Protein AF-A0A1D1VH52-F1 (afdb_monomer)

Nearest PDB structures (foldseek):
  8b3d-assembly1_D  TM=9.688E-01  e=3.126E-11  Sus scrofa domesticus
  5iya-assembly1_D  TM=9.220E-01  e=1.545E-10  Homo sapiens
  5flm-assembly1_D  TM=9.694E-01  e=9.387E-10  Bos taurus
  7ozn-assembly1_D  TM=9.546E-01  e=1.418E-09  Sus scrofa domesticus
  5iy7-assembly1_D  TM=9.378E-01  e=8.916E-10  Homo sapiens

Structure (mmCIF, N/CA/C/O backbone):
data_AF-A0A1D1VH52-F1
#
_entry.id   AF-A0A1D1VH52-F1
#
loop_
_atom_site.group_PDB
_atom_site.id
_atom_site.type_symbol
_atom_site.label_atom_id
_atom_site.label_alt_id
_atom_site.label_comp_id
_atom_site.label_asym_id
_atom_site.label_entity_id
_atom_site.label_seq_id
_atom_site.pdbx_PDB_ins_code
_atom_site.Cartn_x
_atom_site.Cartn_y
_atom_site.Cartn_z
_atom_site.occupancy
_atom_site.B_iso_or_equiv
_atom_site.auth_seq_id
_atom_site.auth_comp_id
_atom_site.auth_asym_id
_atom_site.auth_atom_id
_atom_site.pdbx_PDB_model_num
ATOM 1 N N . MET A 1 1 ? -20.081 -30.416 -22.875 1.00 40.62 1 MET A N 1
ATOM 2 C CA . MET A 1 1 ? -20.745 -29.103 -22.989 1.00 40.62 1 MET A CA 1
ATOM 3 C C . MET A 1 1 ? -20.905 -28.583 -21.563 1.00 40.62 1 MET A C 1
ATOM 5 O O . MET A 1 1 ? -21.975 -28.678 -20.984 1.00 40.62 1 MET A O 1
ATOM 9 N N . SER A 1 2 ? -19.764 -28.246 -20.948 1.00 45.41 2 SER A N 1
ATOM 10 C CA . SER A 1 2 ? -19.676 -27.849 -19.538 1.00 45.41 2 SER A CA 1
ATOM 11 C C . SER A 1 2 ? -20.225 -26.439 -19.397 1.00 45.41 2 SER A C 1
ATOM 13 O O . SER A 1 2 ? -19.939 -25.604 -20.249 1.00 45.41 2 SER A O 1
ATOM 15 N N . GLN A 1 3 ? -21.031 -26.255 -18.358 1.00 47.22 3 GLN A N 1
ATOM 16 C CA . GLN A 1 3 ? -21.762 -25.059 -17.954 1.00 47.22 3 GLN A CA 1
ATOM 17 C C . GLN A 1 3 ? -21.132 -23.740 -18.428 1.00 47.22 3 GLN A C 1
ATOM 19 O O . GLN A 1 3 ? -20.036 -23.384 -18.001 1.00 47.22 3 GLN A O 1
ATOM 24 N N . LEU A 1 4 ? -21.887 -22.993 -19.245 1.00 52.34 4 LEU A N 1
ATOM 25 C CA . LEU A 1 4 ? -21.965 -21.549 -19.054 1.00 52.34 4 LEU A CA 1
ATOM 26 C C . LEU A 1 4 ? -22.473 -21.364 -17.621 1.00 52.34 4 LEU A C 1
ATOM 28 O O . LEU A 1 4 ? -23.650 -21.583 -17.347 1.00 52.34 4 LEU A O 1
ATOM 32 N N . LEU A 1 5 ? -21.552 -21.111 -16.697 1.00 55.09 5 LEU A N 1
ATOM 33 C CA . LEU A 1 5 ? -21.891 -20.423 -15.467 1.00 55.09 5 LEU A CA 1
ATOM 34 C C . LEU A 1 5 ? -22.242 -19.012 -15.913 1.00 55.09 5 LEU A C 1
ATOM 36 O O . LEU A 1 5 ? -21.383 -18.283 -16.401 1.00 55.09 5 LEU A O 1
ATOM 40 N N . ASP A 1 6 ? -23.531 -18.710 -15.858 1.00 49.03 6 ASP A N 1
ATOM 41 C CA . ASP A 1 6 ? -24.027 -17.350 -15.891 1.00 49.03 6 ASP A CA 1
ATOM 42 C C . ASP A 1 6 ? -23.263 -16.567 -14.810 1.00 49.03 6 ASP A C 1
ATOM 44 O O . ASP A 1 6 ? -23.464 -16.798 -13.617 1.00 49.03 6 ASP A O 1
ATOM 48 N N . ASP A 1 7 ? -22.331 -15.704 -15.221 1.00 57.62 7 ASP A N 1
ATOM 49 C CA . ASP A 1 7 ? -21.827 -14.636 -14.361 1.00 57.62 7 ASP A CA 1
ATOM 50 C C . ASP A 1 7 ? -23.027 -13.727 -14.080 1.00 57.62 7 ASP A C 1
ATOM 52 O O . ASP A 1 7 ? -23.413 -12.906 -14.916 1.00 57.62 7 ASP A O 1
ATOM 56 N N . ASP A 1 8 ? -23.683 -13.934 -12.938 1.00 54.22 8 ASP A N 1
ATOM 57 C CA . ASP A 1 8 ? -24.733 -13.042 -12.465 1.00 54.22 8 ASP A CA 1
ATOM 58 C C . ASP A 1 8 ? -24.119 -11.632 -12.344 1.00 54.22 8 ASP A C 1
ATOM 60 O O . ASP A 1 8 ? -23.146 -11.452 -11.605 1.00 54.22 8 ASP A O 1
ATOM 64 N N . PRO A 1 9 ? -24.625 -10.613 -13.063 1.00 55.16 9 PRO A N 1
ATOM 65 C CA . PRO A 1 9 ? -24.062 -9.263 -13.025 1.00 55.16 9 PRO A CA 1
ATOM 66 C C . PRO A 1 9 ? -24.085 -8.638 -11.619 1.00 55.16 9 PRO A C 1
ATOM 68 O O . PRO A 1 9 ? -23.406 -7.638 -11.388 1.00 55.16 9 PRO A O 1
ATOM 71 N N . ALA A 1 10 ? -24.841 -9.208 -10.672 1.00 51.56 10 ALA A N 1
ATOM 72 C CA . ALA A 1 10 ? -24.851 -8.788 -9.273 1.00 51.56 10 ALA A CA 1
ATOM 73 C C . ALA A 1 10 ? -23.595 -9.213 -8.478 1.00 51.56 10 ALA A C 1
ATOM 75 O O . ALA A 1 10 ? -23.234 -8.517 -7.529 1.00 51.56 10 ALA A O 1
ATOM 76 N N . ASP A 1 11 ? -22.897 -10.281 -8.886 1.00 54.31 11 ASP A N 1
ATOM 77 C CA . ASP A 1 11 ? -21.633 -10.737 -8.275 1.00 54.31 11 ASP A CA 1
ATOM 78 C C . ASP A 1 11 ? -20.401 -9.965 -8.809 1.00 54.31 11 ASP A C 1
ATOM 80 O O . ASP A 1 11 ? -19.275 -10.218 -8.383 1.00 54.31 11 ASP A O 1
ATOM 84 N N . GLN A 1 12 ? -20.601 -8.997 -9.718 1.00 61.81 12 GLN A N 1
ATOM 85 C CA . GLN A 1 12 ? -19.538 -8.210 -10.369 1.00 61.81 12 GLN A CA 1
ATOM 86 C C . GLN A 1 12 ? -19.328 -6.797 -9.801 1.00 61.81 12 GLN A C 1
ATOM 88 O O . GLN A 1 12 ? -18.511 -6.041 -10.328 1.00 61.81 12 GLN A O 1
ATOM 93 N N . VAL A 1 13 ? -20.057 -6.383 -8.760 1.00 81.50 13 VAL A N 1
ATOM 94 C CA . VAL A 1 13 ? -19.856 -5.039 -8.190 1.00 81.50 13 VAL A CA 1
ATOM 95 C C . VAL A 1 13 ? -18.638 -5.055 -7.263 1.00 81.50 13 VAL A C 1
ATOM 97 O O . VAL A 1 13 ? -18.751 -5.278 -6.057 1.00 81.50 13 VAL A O 1
ATOM 100 N N . GLU A 1 14 ? -17.466 -4.847 -7.863 1.00 90.50 14 GLU A N 1
ATOM 101 C CA . GLU A 1 14 ? -16.200 -4.618 -7.167 1.00 90.50 14 GLU A CA 1
ATOM 102 C C . GLU A 1 14 ? -16.261 -3.307 -6.377 1.00 90.50 14 GL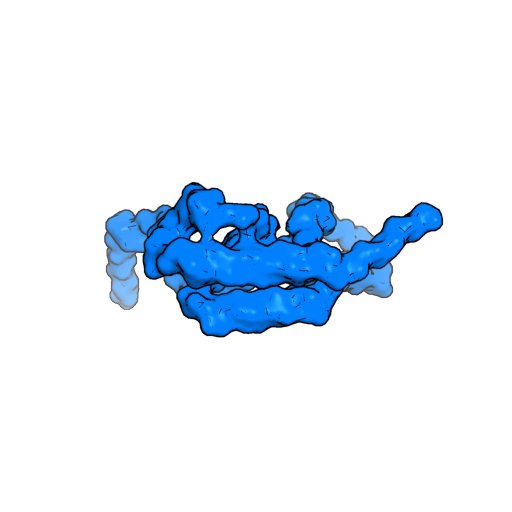U A C 1
ATOM 104 O O . GLU A 1 14 ? -16.601 -2.251 -6.916 1.00 90.50 14 GLU A O 1
ATOM 109 N N . ASP A 1 15 ? -15.901 -3.366 -5.098 1.00 93.00 15 ASP A N 1
ATOM 110 C CA . ASP A 1 15 ? -15.878 -2.201 -4.223 1.00 93.00 15 ASP A CA 1
ATOM 111 C C . ASP A 1 15 ? -14.809 -2.363 -3.138 1.00 93.00 15 ASP A C 1
ATOM 113 O O . ASP A 1 15 ? -14.987 -3.059 -2.134 1.00 93.00 15 ASP A O 1
ATOM 117 N N . ALA A 1 16 ? -13.682 -1.675 -3.323 1.00 91.75 16 ALA A N 1
ATOM 118 C CA . ALA A 1 16 ? -12.583 -1.679 -2.364 1.00 91.75 16 ALA A CA 1
ATOM 119 C C . ALA A 1 16 ? -12.958 -1.027 -1.018 1.00 91.75 16 ALA A C 1
ATOM 121 O O . ALA A 1 16 ? -12.312 -1.317 -0.010 1.00 91.75 16 ALA A O 1
ATOM 122 N N . THR A 1 17 ? -13.991 -0.173 -0.976 1.00 92.25 17 THR A N 1
ATOM 123 C CA . THR A 1 17 ? -14.483 0.433 0.273 1.00 92.25 17 THR A CA 1
ATOM 124 C C . THR A 1 17 ? -15.206 -0.582 1.156 1.00 92.25 17 THR A C 1
ATOM 126 O O . THR A 1 17 ? -15.198 -0.440 2.377 1.00 92.25 17 THR A O 1
ATOM 129 N N . GLU A 1 18 ? -15.732 -1.651 0.555 1.00 91.50 18 GLU A N 1
ATOM 130 C CA . GLU A 1 18 ? -16.399 -2.763 1.235 1.00 91.50 18 GLU A CA 1
ATOM 131 C C . GLU A 1 18 ? -15.585 -4.071 1.202 1.00 91.50 18 GLU A C 1
ATOM 133 O O . GLU A 1 18 ? -16.094 -5.129 1.565 1.00 91.50 18 GLU A O 1
ATOM 138 N N . LEU A 1 19 ? -14.314 -4.015 0.780 1.00 92.31 19 LEU A N 1
ATOM 139 C CA . LEU A 1 19 ? -13.429 -5.179 0.599 1.00 92.31 19 LEU A CA 1
ATOM 140 C C . LEU A 1 19 ? -13.966 -6.234 -0.384 1.00 92.31 19 LEU A C 1
ATOM 142 O O . LEU A 1 19 ? -13.648 -7.418 -0.270 1.00 92.31 19 LEU A O 1
ATOM 146 N N . ARG A 1 20 ? -14.760 -5.811 -1.369 1.00 92.44 20 ARG A N 1
ATOM 147 C CA . ARG A 1 20 ? -15.255 -6.671 -2.445 1.00 92.44 20 ARG A CA 1
ATOM 148 C C . ARG A 1 20 ? -14.259 -6.648 -3.597 1.00 92.44 20 ARG A C 1
ATOM 150 O O . ARG A 1 20 ? -14.216 -5.687 -4.363 1.00 92.44 20 ARG A O 1
ATOM 157 N N . PHE A 1 21 ? -13.461 -7.704 -3.702 1.00 91.12 21 PHE A N 1
ATOM 158 C CA . PHE A 1 21 ? -12.503 -7.904 -4.787 1.00 91.12 21 PHE A CA 1
ATOM 159 C C . PHE A 1 21 ? -12.906 -9.104 -5.655 1.00 91.12 21 PHE A C 1
ATOM 161 O O . PHE A 1 21 ? -13.595 -10.002 -5.166 1.00 91.12 21 PHE A O 1
ATOM 168 N N . PRO A 1 22 ? -12.461 -9.152 -6.922 1.00 91.25 22 PRO A N 1
ATOM 169 C CA . PRO A 1 22 ? -12.602 -10.342 -7.754 1.00 91.25 22 PRO A CA 1
ATOM 170 C C . PRO A 1 22 ? -11.925 -11.567 -7.132 1.00 91.25 22 PRO A C 1
ATOM 172 O O . PRO A 1 22 ? -10.911 -11.444 -6.440 1.00 91.25 22 PRO A O 1
ATOM 175 N N . LYS A 1 23 ? -12.444 -12.763 -7.436 1.00 87.94 23 LYS A N 1
ATOM 176 C CA . LYS A 1 23 ? -11.962 -14.046 -6.882 1.00 87.94 23 LYS A CA 1
ATOM 177 C C . LYS A 1 23 ? -10.493 -14.324 -7.208 1.00 87.94 23 LYS A C 1
ATOM 179 O O . LYS A 1 23 ? -9.819 -15.059 -6.488 1.00 87.94 23 LYS A O 1
ATOM 184 N N . GLU A 1 24 ? -9.961 -13.728 -8.274 1.00 89.94 24 GLU A N 1
ATOM 185 C CA . GLU A 1 24 ? -8.542 -13.794 -8.623 1.00 89.94 24 GLU A CA 1
ATOM 186 C C . GLU A 1 24 ? -7.636 -13.202 -7.529 1.00 89.94 24 GLU A C 1
ATOM 188 O O . GLU A 1 24 ? -6.465 -13.577 -7.438 1.00 89.94 24 GLU A O 1
ATOM 193 N N . PHE A 1 25 ? -8.165 -12.313 -6.681 1.00 89.62 25 PHE A N 1
ATOM 194 C CA . PHE A 1 25 ? -7.425 -11.657 -5.605 1.00 89.62 25 PHE A CA 1
ATOM 195 C C . PHE A 1 25 ? -7.557 -12.335 -4.234 1.00 89.62 25 PHE A C 1
ATOM 197 O O . PHE A 1 25 ? -6.824 -1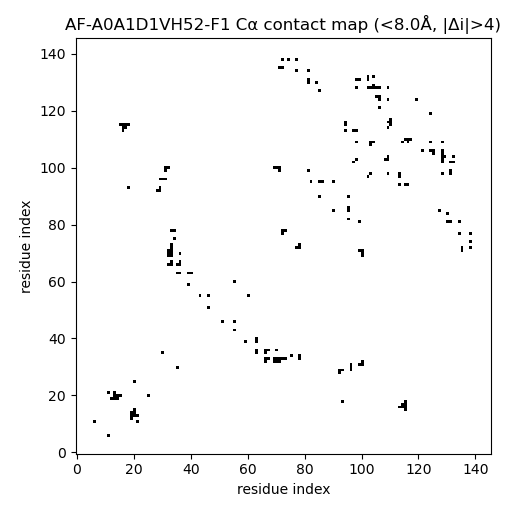1.952 -3.325 1.00 89.62 25 PHE A O 1
ATOM 204 N N . ASP A 1 26 ? -8.371 -13.385 -4.081 1.00 86.50 26 ASP A N 1
ATOM 205 C CA . ASP A 1 26 ? -8.573 -14.078 -2.791 1.00 86.50 26 ASP A CA 1
ATOM 206 C C . ASP A 1 26 ? -7.271 -14.653 -2.206 1.00 86.50 26 ASP A C 1
ATOM 208 O O . ASP A 1 26 ? -7.087 -14.741 -0.993 1.00 86.50 26 ASP A O 1
ATOM 212 N N . THR A 1 27 ? -6.349 -15.056 -3.084 1.00 87.94 27 THR A N 1
ATOM 213 C CA . THR A 1 27 ? -5.019 -15.576 -2.713 1.00 87.94 27 THR A CA 1
ATOM 214 C C . THR A 1 27 ? -3.895 -14.575 -2.976 1.00 87.94 27 THR A C 1
ATOM 216 O O . THR A 1 27 ? -2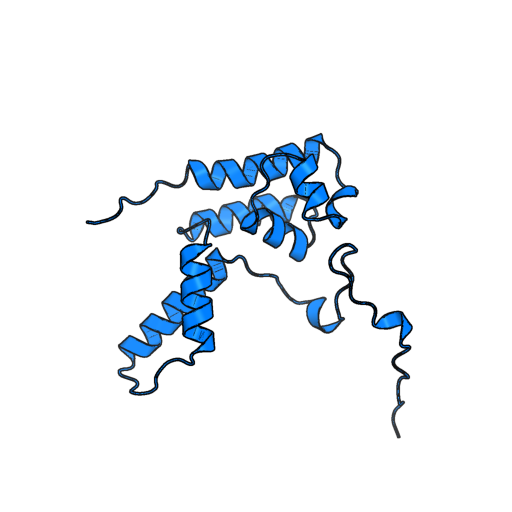.720 -14.875 -2.739 1.00 87.94 27 THR A O 1
ATOM 219 N N . ALA A 1 28 ? -4.231 -13.388 -3.488 1.00 90.31 28 ALA A N 1
ATOM 220 C CA . ALA A 1 28 ? -3.250 -12.381 -3.837 1.00 90.31 28 ALA A CA 1
ATOM 221 C C . ALA A 1 28 ? -2.773 -11.645 -2.585 1.00 90.31 28 ALA A C 1
ATOM 223 O O . ALA A 1 28 ? -3.561 -11.180 -1.767 1.00 90.31 28 ALA A O 1
ATOM 224 N N . ARG A 1 29 ? -1.453 -11.479 -2.478 1.00 91.38 29 ARG A N 1
ATOM 225 C CA . ARG A 1 29 ? -0.845 -10.649 -1.438 1.00 91.38 29 ARG A CA 1
ATOM 226 C C . ARG A 1 29 ? -0.616 -9.244 -1.967 1.00 91.38 29 ARG A C 1
ATOM 228 O O . ARG A 1 29 ? 0.161 -9.057 -2.907 1.00 91.38 29 ARG A O 1
ATOM 235 N N . ALA A 1 30 ? -1.209 -8.249 -1.319 1.00 93.50 30 ALA A N 1
ATOM 236 C CA . ALA A 1 30 ? -0.957 -6.855 -1.663 1.00 93.50 30 ALA A CA 1
ATOM 237 C C . ALA A 1 30 ? 0.480 -6.446 -1.282 1.00 93.50 30 ALA A C 1
ATOM 239 O O . ALA A 1 30 ? 0.988 -6.805 -0.210 1.00 93.50 30 ALA A O 1
ATOM 240 N N . LEU A 1 31 ? 1.138 -5.670 -2.148 1.00 94.44 31 LEU A N 1
ATOM 241 C CA . LEU A 1 31 ? 2.493 -5.154 -1.931 1.00 94.44 31 LEU A CA 1
ATOM 242 C C . LEU A 1 31 ? 2.480 -3.671 -1.545 1.00 94.44 31 LEU A C 1
ATOM 244 O O . LEU A 1 31 ? 1.690 -2.878 -2.051 1.00 94.44 31 LEU A O 1
ATOM 248 N N . LEU A 1 32 ? 3.407 -3.293 -0.672 1.00 93.81 32 LEU A N 1
ATOM 249 C CA . LEU A 1 32 ? 3.701 -1.908 -0.324 1.00 93.81 32 LEU A CA 1
ATOM 250 C C . LEU A 1 32 ? 4.461 -1.227 -1.460 1.00 93.81 32 LEU A C 1
ATOM 252 O O . LEU A 1 32 ? 5.295 -1.860 -2.111 1.00 93.81 32 LEU A O 1
ATOM 256 N N . ASN A 1 33 ? 4.293 0.090 -1.612 1.00 94.31 33 ASN A N 1
ATOM 257 C CA . ASN A 1 33 ? 5.087 0.876 -2.566 1.00 94.31 33 ASN A CA 1
ATOM 258 C C . ASN A 1 33 ? 6.595 0.673 -2.346 1.00 94.31 33 ASN A C 1
ATOM 260 O O . ASN A 1 33 ? 7.365 0.577 -3.299 1.00 94.31 33 ASN A O 1
ATOM 264 N N . SER A 1 34 ? 7.005 0.535 -1.084 1.00 93.00 34 SER A N 1
ATOM 265 C CA . SER A 1 34 ? 8.381 0.239 -0.697 1.00 93.00 34 SER A CA 1
ATOM 266 C C . SER A 1 34 ? 8.872 -1.139 -1.156 1.00 93.00 34 SER A C 1
ATOM 268 O O . SER A 1 34 ? 9.999 -1.254 -1.629 1.00 93.00 34 SER A O 1
ATOM 270 N N . GLU A 1 35 ? 8.041 -2.182 -1.045 1.00 93.44 35 GLU A N 1
ATOM 271 C CA . GLU A 1 35 ? 8.388 -3.533 -1.519 1.00 93.44 35 GLU A CA 1
ATOM 272 C C . GLU A 1 35 ? 8.507 -3.545 -3.043 1.00 93.44 35 GLU A C 1
ATOM 274 O O . GLU A 1 35 ? 9.474 -4.076 -3.588 1.00 93.44 35 GLU A O 1
ATOM 279 N N . VAL A 1 36 ? 7.552 -2.908 -3.729 1.00 95.19 36 VAL A N 1
ATOM 280 C CA . VAL A 1 36 ? 7.568 -2.781 -5.190 1.00 95.19 36 VAL A CA 1
ATOM 281 C C . VAL A 1 36 ? 8.823 -2.038 -5.641 1.00 95.19 36 VAL A C 1
ATOM 283 O O . VAL A 1 36 ? 9.508 -2.512 -6.544 1.00 95.19 36 VAL A O 1
ATOM 286 N N . PHE A 1 37 ? 9.188 -0.934 -4.981 1.00 94.06 37 PHE A N 1
ATOM 287 C CA . PHE A 1 37 ? 10.423 -0.211 -5.284 1.00 94.06 37 PHE A CA 1
ATOM 288 C C . PHE A 1 37 ? 11.656 -1.120 -5.194 1.00 94.06 37 PHE A C 1
ATOM 290 O O . PHE A 1 37 ? 12.439 -1.166 -6.138 1.00 94.06 37 PHE A O 1
ATOM 297 N N . MET A 1 38 ? 11.807 -1.886 -4.109 1.00 92.19 38 MET A N 1
ATOM 298 C CA . MET A 1 38 ? 12.951 -2.790 -3.935 1.00 92.19 38 MET A CA 1
ATOM 299 C C . MET A 1 38 ? 13.016 -3.884 -5.006 1.00 92.19 38 MET A C 1
ATOM 301 O O . MET A 1 38 ? 14.094 -4.192 -5.516 1.00 92.19 38 MET A O 1
ATOM 305 N N . LEU A 1 39 ? 11.867 -4.463 -5.366 1.00 94.25 39 LEU A N 1
ATOM 306 C CA . LEU A 1 39 ? 11.788 -5.488 -6.406 1.00 94.25 39 LEU A CA 1
ATOM 307 C C . LEU A 1 39 ? 12.158 -4.922 -7.783 1.00 94.25 39 LEU A C 1
ATOM 309 O O . LEU A 1 39 ? 12.919 -5.550 -8.523 1.00 94.25 39 LEU A O 1
ATOM 313 N N . LEU A 1 40 ? 11.651 -3.730 -8.112 1.00 94.69 40 LEU A N 1
ATOM 314 C CA . LEU A 1 40 ? 11.955 -3.056 -9.372 1.00 94.69 40 LEU A CA 1
ATOM 315 C C . LEU A 1 40 ? 13.418 -2.599 -9.431 1.00 94.69 40 LEU A C 1
ATOM 317 O O . LEU A 1 40 ? 14.050 -2.769 -10.470 1.00 94.69 40 LEU A O 1
ATOM 321 N N . GLU A 1 41 ? 13.983 -2.091 -8.334 1.00 92.88 41 GLU A N 1
ATOM 322 C CA . GLU A 1 41 ? 15.403 -1.721 -8.259 1.00 92.88 41 GLU A CA 1
ATOM 323 C C . GLU A 1 41 ? 16.296 -2.935 -8.546 1.00 92.88 41 GLU A C 1
ATOM 325 O O . GLU A 1 41 ? 17.136 -2.891 -9.441 1.00 92.88 41 GLU A O 1
ATOM 330 N N . ASN A 1 42 ? 16.038 -4.067 -7.882 1.00 92.50 42 ASN A N 1
ATOM 331 C CA . ASN A 1 42 ? 16.785 -5.303 -8.113 1.00 92.50 42 ASN A CA 1
ATOM 332 C C . ASN A 1 42 ? 16.655 -5.799 -9.566 1.00 92.50 42 ASN A C 1
ATOM 334 O O . ASN A 1 42 ? 17.645 -6.177 -10.194 1.00 92.50 42 ASN A O 1
ATOM 338 N N . ARG A 1 43 ? 15.446 -5.758 -10.141 1.00 92.31 43 ARG A N 1
ATOM 339 C CA . ARG A 1 43 ? 15.222 -6.159 -11.540 1.00 92.31 43 ARG A CA 1
ATOM 340 C C . ARG A 1 43 ? 15.922 -5.232 -12.537 1.00 92.31 43 ARG A C 1
ATOM 342 O O . ARG A 1 43 ? 16.349 -5.704 -13.595 1.00 92.31 43 ARG A O 1
ATOM 349 N N . LYS A 1 44 ? 16.030 -3.941 -12.216 1.00 91.06 44 LYS A N 1
ATOM 350 C CA . LYS A 1 44 ? 16.768 -2.956 -13.009 1.00 91.06 44 LYS A CA 1
ATOM 351 C C . LYS A 1 44 ? 18.270 -3.237 -12.959 1.00 91.06 44 LYS A C 1
ATOM 353 O O . LYS A 1 44 ? 18.868 -3.385 -14.020 1.00 91.06 44 LYS A O 1
ATOM 358 N N . SER A 1 45 ? 18.844 -3.440 -11.771 1.00 90.94 45 SER A N 1
ATOM 359 C CA . SER A 1 45 ? 20.267 -3.784 -11.620 1.00 90.94 45 SER A CA 1
ATOM 360 C C . SER A 1 45 ? 20.641 -5.085 -12.335 1.00 90.94 45 SER A C 1
ATOM 362 O O . SER A 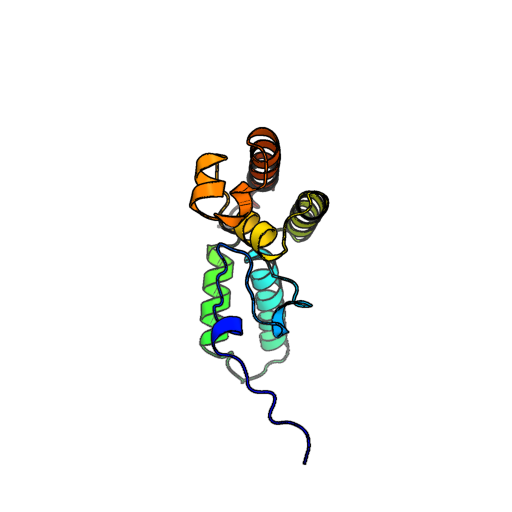1 45 ? 21.704 -5.171 -12.939 1.00 90.94 45 SER A O 1
ATOM 364 N N . GLN A 1 46 ? 19.760 -6.092 -12.332 1.00 90.94 46 GLN A N 1
ATOM 365 C CA . GLN A 1 46 ? 19.965 -7.320 -13.112 1.00 90.94 46 GLN A CA 1
ATOM 366 C C . GLN A 1 46 ? 19.975 -7.067 -14.625 1.00 90.94 46 GLN A C 1
ATOM 368 O O . GLN A 1 46 ? 20.732 -7.714 -15.342 1.00 90.94 46 GLN A O 1
ATOM 373 N N . ASN A 1 47 ? 19.146 -6.138 -15.112 1.00 89.94 47 ASN A N 1
ATOM 374 C CA . ASN A 1 47 ? 19.118 -5.763 -16.526 1.00 89.94 47 ASN A CA 1
ATOM 375 C C . ASN A 1 47 ? 20.427 -5.089 -16.948 1.00 89.94 47 ASN A C 1
ATOM 377 O O . ASN A 1 47 ? 20.973 -5.415 -17.994 1.00 89.94 47 ASN A O 1
ATOM 381 N N . GLU A 1 48 ? 20.919 -4.176 -16.109 1.00 88.38 48 GLU A N 1
ATOM 382 C CA . GLU A 1 48 ? 22.179 -3.454 -16.313 1.00 88.38 48 GLU A CA 1
ATOM 383 C C . GLU A 1 48 ? 23.384 -4.404 -16.251 1.00 88.38 48 GLU A C 1
ATOM 385 O O . GLU A 1 48 ? 24.276 -4.326 -17.087 1.00 88.38 48 GLU A O 1
ATOM 390 N N . ALA A 1 49 ? 23.392 -5.351 -15.307 1.00 87.69 49 ALA A N 1
ATOM 391 C CA . ALA A 1 49 ? 24.474 -6.327 -15.159 1.00 87.69 49 ALA A CA 1
ATOM 392 C C . ALA A 1 49 ? 24.520 -7.376 -16.282 1.00 87.69 49 ALA A C 1
ATOM 394 O O . ALA A 1 49 ? 25.578 -7.943 -16.548 1.00 87.69 49 ALA A O 1
ATOM 395 N N . ALA A 1 50 ? 23.383 -7.660 -16.920 1.00 84.75 50 ALA A N 1
ATOM 396 C CA . ALA A 1 50 ? 23.301 -8.609 -18.026 1.00 84.75 50 ALA A CA 1
ATOM 397 C C . ALA A 1 50 ? 23.786 -8.027 -19.366 1.00 84.75 50 ALA A C 1
ATOM 399 O O . ALA A 1 50 ? 23.726 -8.740 -20.366 1.00 84.75 50 ALA A O 1
ATOM 400 N N . ASP A 1 51 ? 24.213 -6.754 -19.394 1.00 68.94 51 ASP A N 1
ATOM 401 C CA . ASP A 1 51 ? 24.567 -5.995 -20.606 1.00 68.94 51 ASP A CA 1
ATOM 402 C C . ASP A 1 51 ? 23.501 -6.147 -21.709 1.00 68.94 51 ASP A C 1
ATOM 404 O O . ASP A 1 51 ? 23.768 -6.197 -22.911 1.00 68.94 51 ASP A O 1
ATOM 408 N N . ALA A 1 52 ? 22.246 -6.299 -21.276 1.00 65.00 52 ALA A N 1
ATOM 409 C CA . ALA A 1 52 ? 21.134 -6.502 -22.172 1.00 65.00 52 ALA A CA 1
ATOM 410 C C . ALA A 1 52 ? 20.825 -5.158 -22.840 1.00 65.00 52 ALA A C 1
ATOM 412 O O . ALA A 1 52 ? 20.290 -4.259 -22.195 1.00 65.00 52 ALA A O 1
ATOM 413 N N . GLU A 1 53 ? 21.079 -5.046 -24.148 1.00 59.41 53 GLU A N 1
ATOM 414 C CA . GLU A 1 53 ? 20.635 -3.915 -24.989 1.00 59.41 53 GLU A CA 1
ATOM 415 C C . GLU A 1 53 ? 19.103 -3.715 -24.973 1.00 59.41 53 GLU A C 1
ATOM 417 O O . GLU A 1 53 ? 18.582 -2.740 -25.511 1.00 59.41 53 GLU A O 1
ATOM 422 N N . ALA A 1 54 ? 18.356 -4.634 -24.355 1.00 76.25 54 ALA A N 1
ATOM 423 C CA . ALA A 1 54 ? 16.924 -4.517 -24.161 1.00 76.25 54 ALA A CA 1
ATOM 424 C C . ALA A 1 54 ? 16.591 -3.429 -23.126 1.00 76.25 54 ALA A C 1
ATOM 426 O O . ALA A 1 54 ? 16.758 -3.607 -21.913 1.00 76.25 54 ALA A O 1
ATOM 427 N N . GLU A 1 55 ? 16.050 -2.318 -23.622 1.00 83.62 55 GLU A N 1
ATOM 428 C CA . GLU A 1 55 ? 15.480 -1.263 -22.792 1.00 83.62 55 GLU A CA 1
ATOM 429 C C . GLU A 1 55 ? 14.298 -1.781 -21.958 1.00 83.62 55 GLU A C 1
ATOM 431 O O . GLU A 1 55 ? 13.437 -2.535 -22.424 1.00 83.62 55 GLU A O 1
ATOM 436 N N . LEU A 1 56 ? 14.234 -1.344 -20.699 1.00 89.25 56 LEU A N 1
ATOM 437 C CA . LEU A 1 56 ? 13.111 -1.658 -19.822 1.00 89.25 56 LEU A CA 1
ATOM 438 C C . LEU A 1 56 ? 11.838 -0.943 -20.315 1.00 89.25 56 LEU A C 1
ATOM 440 O O . LEU A 1 56 ? 11.900 0.236 -20.670 1.00 89.25 56 LEU A O 1
ATOM 444 N N . PRO A 1 57 ? 10.659 -1.597 -20.286 1.00 93.69 57 PRO A N 1
ATOM 445 C CA . PRO A 1 57 ? 9.419 -0.995 -20.768 1.00 93.69 57 PRO A CA 1
ATOM 446 C C . PRO A 1 57 ? 9.086 0.332 -20.075 1.00 93.69 57 PRO A C 1
ATOM 448 O O . PRO A 1 57 ? 9.297 0.493 -18.873 1.00 93.69 57 PRO A O 1
ATOM 451 N N . ALA A 1 58 ? 8.440 1.258 -20.787 1.00 94.69 58 ALA A N 1
ATOM 452 C CA . ALA A 1 58 ? 8.061 2.558 -20.224 1.00 94.69 58 ALA A CA 1
ATOM 453 C C . ALA A 1 58 ? 7.185 2.449 -18.958 1.00 94.69 58 ALA A C 1
ATOM 455 O O . ALA A 1 58 ? 7.304 3.272 -18.052 1.00 94.69 58 ALA A O 1
ATOM 456 N N . VAL A 1 59 ? 6.319 1.430 -18.875 1.00 96.38 59 VAL A N 1
ATOM 457 C CA . VAL A 1 59 ? 5.509 1.152 -17.674 1.00 96.38 59 VAL A CA 1
ATOM 458 C C . VAL A 1 59 ? 6.406 0.808 -16.485 1.00 96.38 59 VAL A C 1
ATOM 460 O O . VAL A 1 59 ? 6.197 1.342 -15.403 1.00 96.38 59 VAL A O 1
ATOM 463 N N . PHE A 1 60 ? 7.450 -0.001 -16.694 1.00 95.50 60 PHE A N 1
ATOM 464 C CA . PHE A 1 60 ? 8.411 -0.354 -15.650 1.00 95.50 60 PHE A CA 1
ATOM 465 C C . PHE A 1 60 ? 9.093 0.893 -15.080 1.00 95.50 60 PHE A C 1
ATOM 467 O O . PHE A 1 60 ? 9.100 1.090 -13.868 1.00 95.50 60 PHE A O 1
ATOM 474 N N . LEU A 1 61 ? 9.616 1.764 -15.950 1.00 94.00 61 LEU A N 1
ATOM 475 C CA . LEU A 1 61 ? 10.311 2.987 -15.533 1.00 94.00 61 LEU A CA 1
ATOM 476 C C . LEU A 1 61 ? 9.378 3.952 -14.789 1.00 94.00 61 LEU A C 1
ATOM 478 O O . LEU A 1 61 ? 9.758 4.512 -13.763 1.00 94.00 61 LEU A O 1
ATOM 482 N N . LYS A 1 62 ? 8.137 4.115 -15.263 1.00 96.94 62 LYS A N 1
ATOM 483 C CA . LYS A 1 62 ? 7.134 4.958 -14.594 1.00 96.94 62 LYS A CA 1
ATOM 484 C C . LYS A 1 62 ? 6.781 4.427 -13.205 1.00 96.94 62 LYS A C 1
ATOM 486 O O . LYS A 1 62 ? 6.764 5.208 -12.255 1.00 96.94 62 LYS A O 1
ATOM 491 N N . THR A 1 63 ? 6.541 3.121 -13.077 1.00 96.88 63 THR A N 1
ATOM 492 C CA . THR A 1 63 ? 6.241 2.492 -11.782 1.00 96.88 63 THR A CA 1
ATOM 493 C C . THR A 1 63 ? 7.436 2.583 -10.841 1.00 96.88 63 THR A C 1
ATOM 495 O O . THR A 1 63 ? 7.267 2.925 -9.676 1.00 96.88 63 THR A O 1
ATOM 498 N N . HIS A 1 64 ? 8.652 2.364 -11.347 1.00 94.12 64 HIS A N 1
ATOM 499 C CA . HIS A 1 64 ? 9.883 2.507 -10.572 1.00 94.12 64 HIS A CA 1
ATOM 500 C C . HIS A 1 64 ? 10.030 3.918 -9.990 1.00 94.12 64 HIS A C 1
ATOM 502 O O . HIS A 1 64 ? 10.179 4.057 -8.778 1.00 94.12 64 HIS A O 1
ATOM 508 N N . ILE A 1 65 ? 9.875 4.960 -10.816 1.00 94.62 65 ILE A N 1
ATOM 509 C CA . ILE A 1 65 ? 9.942 6.364 -10.377 1.00 94.62 65 ILE A CA 1
ATOM 510 C C . ILE A 1 65 ? 8.837 6.684 -9.362 1.00 94.62 65 ILE A C 1
ATOM 512 O O . ILE A 1 65 ? 9.089 7.354 -8.357 1.00 94.62 65 ILE A O 1
ATOM 516 N N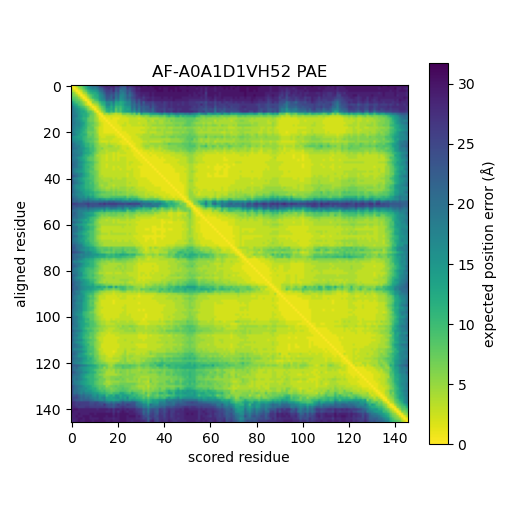 . TYR A 1 66 ? 7.612 6.206 -9.599 1.00 96.25 66 TYR A N 1
ATOM 517 C CA . TYR A 1 66 ? 6.497 6.402 -8.673 1.00 96.25 66 TYR A CA 1
ATOM 518 C C . TYR A 1 66 ? 6.795 5.772 -7.307 1.00 96.25 66 TYR A C 1
ATOM 520 O O . TYR A 1 66 ? 6.759 6.460 -6.285 1.00 96.25 66 TYR A O 1
ATOM 528 N N . CYS A 1 67 ? 7.168 4.493 -7.286 1.00 94.25 67 CYS A N 1
ATOM 529 C CA . CYS A 1 67 ? 7.478 3.779 -6.054 1.00 94.25 67 CYS A CA 1
ATOM 530 C C . CYS A 1 67 ? 8.728 4.348 -5.367 1.00 94.25 67 CYS A C 1
ATOM 532 O O . CYS A 1 67 ? 8.754 4.421 -4.146 1.00 94.25 67 CYS A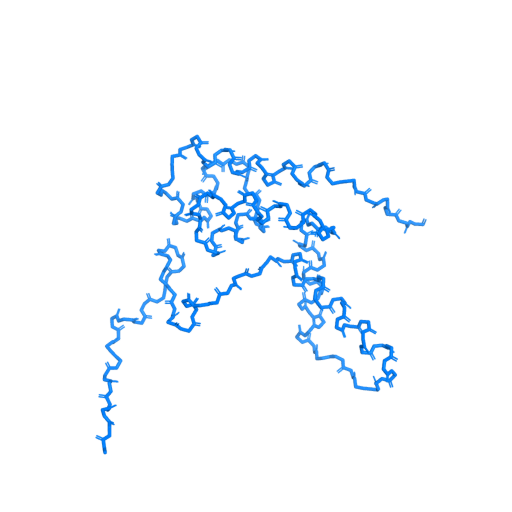 O 1
ATOM 534 N N . GLN A 1 68 ? 9.725 4.839 -6.108 1.00 91.50 68 GLN A N 1
ATOM 535 C CA . GLN A 1 68 ? 10.881 5.534 -5.531 1.00 91.50 68 GLN A CA 1
ATOM 536 C C . GLN A 1 68 ? 10.468 6.811 -4.791 1.00 91.50 68 GLN A C 1
ATOM 538 O O . GLN A 1 68 ? 10.982 7.101 -3.709 1.00 91.50 68 GLN A O 1
ATOM 543 N N . ARG A 1 69 ? 9.541 7.581 -5.373 1.00 90.88 69 ARG A N 1
ATOM 544 C CA . ARG A 1 69 ? 9.069 8.853 -4.816 1.00 90.88 69 ARG A CA 1
ATOM 545 C C . ARG A 1 69 ? 8.157 8.666 -3.606 1.00 90.88 69 ARG A C 1
ATOM 547 O O . ARG A 1 69 ? 8.261 9.442 -2.661 1.00 90.88 69 ARG A O 1
ATOM 554 N N . PHE A 1 70 ? 7.271 7.673 -3.650 1.00 90.69 70 PHE A N 1
ATOM 555 C CA . PHE A 1 70 ? 6.238 7.437 -2.633 1.00 90.69 70 PHE A CA 1
ATOM 556 C C . PHE A 1 70 ? 6.547 6.264 -1.695 1.00 90.69 70 PHE A C 1
ATOM 558 O O . PHE A 1 70 ? 5.716 5.897 -0.867 1.00 90.69 70 PHE A O 1
ATOM 565 N N . SER A 1 71 ? 7.738 5.669 -1.790 1.00 87.06 71 SER A N 1
ATOM 566 C CA . SER A 1 71 ? 8.203 4.696 -0.805 1.00 87.06 71 SER A CA 1
ATOM 567 C C . SER A 1 71 ? 8.430 5.390 0.536 1.00 87.06 71 SER A C 1
ATOM 569 O O . SER A 1 71 ? 9.344 6.203 0.704 1.00 87.06 71 SER A O 1
ATOM 571 N N . ALA A 1 72 ? 7.598 5.034 1.510 1.00 80.12 72 ALA A N 1
ATOM 572 C CA . ALA A 1 72 ? 7.722 5.503 2.883 1.00 80.12 72 ALA A CA 1
ATOM 573 C C . ALA A 1 72 ? 8.914 4.873 3.625 1.00 80.12 72 ALA A C 1
ATOM 575 O O . ALA A 1 72 ? 9.390 5.424 4.617 1.00 80.12 72 ALA A O 1
ATOM 576 N N . PHE A 1 73 ? 9.403 3.722 3.151 1.00 82.12 73 PHE A N 1
ATOM 577 C CA . PHE A 1 73 ? 10.387 2.897 3.853 1.00 82.12 73 PHE A CA 1
ATOM 578 C C . PHE A 1 73 ? 11.480 2.442 2.887 1.00 82.12 73 PHE A C 1
ATOM 580 O O . PHE A 1 73 ? 11.202 1.750 1.915 1.00 82.12 73 PHE A O 1
ATOM 587 N N . LYS A 1 74 ? 12.738 2.793 3.164 1.00 78.00 74 LYS A N 1
ATOM 588 C CA . LYS A 1 74 ? 13.876 2.442 2.292 1.00 78.00 74 LYS A CA 1
ATOM 589 C C . LYS A 1 74 ? 14.669 1.219 2.758 1.00 78.00 74 LYS A C 1
ATOM 591 O O . LYS A 1 74 ? 15.547 0.761 2.039 1.00 78.00 74 LYS A O 1
ATOM 596 N N . ASN A 1 75 ? 14.389 0.719 3.961 1.00 83.12 75 ASN A N 1
ATOM 597 C CA . ASN A 1 75 ? 15.098 -0.405 4.566 1.00 83.12 75 ASN A CA 1
ATOM 598 C C . ASN A 1 75 ? 14.198 -1.654 4.585 1.00 83.12 75 ASN A C 1
ATOM 600 O O . ASN A 1 75 ? 13.078 -1.591 5.097 1.00 83.12 75 ASN A O 1
ATOM 604 N N . ALA A 1 76 ? 14.711 -2.775 4.064 1.00 86.00 76 ALA A N 1
ATOM 605 C CA . ALA A 1 76 ? 14.048 -4.080 4.060 1.00 86.00 76 ALA A CA 1
ATOM 606 C C . ALA A 1 76 ? 13.591 -4.520 5.459 1.00 86.00 76 ALA A C 1
ATOM 608 O O . ALA A 1 76 ? 12.446 -4.941 5.622 1.00 86.00 76 ALA A O 1
ATOM 609 N N . ASP A 1 77 ? 14.438 -4.340 6.475 1.00 87.50 77 ASP A N 1
ATOM 610 C CA . ASP A 1 77 ? 14.133 -4.726 7.856 1.00 87.50 77 ASP A CA 1
ATOM 611 C C . ASP A 1 77 ? 12.951 -3.917 8.402 1.00 87.50 77 ASP A C 1
ATOM 613 O O . ASP A 1 77 ? 12.069 -4.437 9.085 1.00 87.50 77 ASP A O 1
ATOM 617 N N . THR A 1 78 ? 12.887 -2.628 8.056 1.00 86.75 78 THR A N 1
ATOM 618 C CA . THR A 1 78 ? 11.777 -1.750 8.445 1.00 86.75 78 THR A CA 1
ATOM 619 C C . THR A 1 78 ? 10.488 -2.145 7.745 1.00 86.75 78 THR A C 1
ATOM 621 O O . THR A 1 78 ? 9.446 -2.209 8.389 1.00 86.75 78 THR A O 1
ATOM 624 N N . ILE A 1 79 ? 10.552 -2.454 6.450 1.00 88.31 79 ILE A N 1
ATOM 625 C CA . ILE A 1 79 ? 9.398 -2.931 5.681 1.00 88.31 79 ILE A CA 1
ATOM 626 C C . ILE A 1 79 ? 8.846 -4.219 6.305 1.00 88.31 79 ILE A C 1
ATOM 628 O O . ILE A 1 79 ? 7.640 -4.327 6.539 1.00 88.31 79 ILE A O 1
ATOM 632 N N . GLN A 1 80 ? 9.723 -5.168 6.640 1.00 88.94 80 GLN A N 1
ATOM 633 C CA . GLN A 1 80 ? 9.333 -6.424 7.277 1.00 88.94 80 GLN A CA 1
ATOM 634 C C . GLN A 1 80 ? 8.757 -6.206 8.684 1.00 88.94 80 GLN A C 1
ATOM 636 O O . GLN A 1 80 ? 7.758 -6.836 9.043 1.00 88.94 80 GLN A O 1
ATOM 641 N N . SER A 1 81 ? 9.341 -5.294 9.465 1.00 87.81 81 SER A N 1
ATOM 642 C CA . SER A 1 81 ? 8.849 -4.917 10.796 1.00 87.81 81 SER A CA 1
ATOM 643 C C . SER A 1 81 ? 7.448 -4.299 10.738 1.00 87.81 81 SER A C 1
ATOM 645 O O . SER A 1 81 ? 6.543 -4.739 11.456 1.00 87.81 81 SER A O 1
ATOM 647 N N . VAL A 1 82 ? 7.229 -3.336 9.833 1.00 88.12 82 VAL A N 1
ATOM 648 C CA . VAL A 1 82 ? 5.920 -2.699 9.609 1.00 88.12 82 VAL A CA 1
ATOM 649 C C . VAL A 1 82 ? 4.889 -3.745 9.210 1.00 88.12 82 VAL A C 1
ATOM 651 O O . VAL A 1 82 ? 3.819 -3.818 9.816 1.00 88.12 82 VAL A O 1
ATOM 654 N N . ARG A 1 83 ? 5.225 -4.608 8.245 1.00 89.75 83 ARG A N 1
ATOM 655 C CA . ARG A 1 83 ? 4.313 -5.654 7.780 1.00 89.75 83 ARG A CA 1
ATOM 656 C C . ARG A 1 83 ? 3.960 -6.628 8.901 1.00 89.75 83 ARG A C 1
ATOM 658 O O . ARG A 1 83 ? 2.783 -6.914 9.090 1.00 89.75 83 ARG A O 1
ATOM 665 N N . SER A 1 84 ? 4.938 -7.087 9.678 1.00 89.31 84 SER A N 1
ATOM 666 C CA . SER A 1 84 ? 4.702 -8.007 10.803 1.00 89.31 84 SER A CA 1
ATOM 667 C C . SER A 1 84 ? 3.824 -7.372 11.884 1.00 89.31 84 SER A C 1
ATOM 669 O O . SER A 1 84 ? 2.898 -8.003 12.394 1.00 89.31 84 SER A O 1
ATOM 671 N N . THR A 1 85 ? 4.067 -6.093 12.183 1.00 87.31 85 THR A N 1
ATOM 672 C CA . THR A 1 85 ? 3.287 -5.329 13.164 1.00 87.31 85 THR A CA 1
ATOM 673 C C . THR A 1 85 ? 1.821 -5.224 12.748 1.00 87.31 85 THR A C 1
ATOM 675 O O . THR A 1 85 ? 0.938 -5.514 13.555 1.00 87.31 85 THR A O 1
ATOM 678 N N . LEU A 1 86 ? 1.555 -4.868 11.489 1.00 86.44 86 LEU A N 1
ATOM 679 C CA . LEU A 1 86 ? 0.194 -4.686 10.980 1.00 86.44 86 LEU A CA 1
ATOM 680 C C . LEU A 1 86 ? -0.535 -6.012 10.720 1.00 86.44 86 LEU A C 1
ATOM 682 O O . LEU A 1 86 ? -1.733 -6.106 10.972 1.00 86.44 86 LEU A O 1
ATOM 686 N N . SER A 1 87 ? 0.177 -7.060 10.297 1.00 85.81 87 SER A N 1
ATOM 687 C CA . SER A 1 87 ? -0.431 -8.377 10.022 1.00 85.81 87 SER A CA 1
ATOM 688 C C . SER A 1 87 ? -1.026 -9.012 11.286 1.00 85.81 87 SER A C 1
ATOM 690 O O . SER A 1 87 ? -1.997 -9.757 11.218 1.00 85.81 87 SER A O 1
ATOM 692 N N . SER A 1 88 ? -0.492 -8.676 12.466 1.00 79.19 88 SER A N 1
ATOM 693 C CA . SER A 1 88 ? -0.992 -9.169 13.758 1.00 79.19 88 SER A CA 1
ATOM 694 C C . SER A 1 88 ? -2.338 -8.569 14.203 1.00 79.19 88 SER A C 1
ATOM 696 O O . SER A 1 88 ? -2.837 -8.922 15.270 1.00 79.19 88 SER A O 1
ATOM 698 N N . LYS A 1 89 ? -2.916 -7.642 13.426 1.00 81.12 89 LYS A N 1
ATOM 699 C CA . LYS A 1 89 ? -4.061 -6.809 13.834 1.00 81.12 89 LYS A CA 1
ATOM 700 C C . LYS A 1 89 ? -5.385 -7.148 13.140 1.00 81.12 89 LYS A C 1
ATOM 702 O O . LYS A 1 89 ? -6.345 -6.407 13.308 1.00 81.12 89 LYS A O 1
ATOM 707 N N . GLY A 1 90 ? -5.453 -8.242 12.376 1.00 85.69 90 GLY A N 1
ATOM 708 C CA . GLY A 1 90 ? -6.687 -8.650 11.682 1.00 85.69 90 GLY A CA 1
ATOM 709 C C . GLY A 1 90 ? -7.103 -7.704 10.545 1.00 85.69 90 GLY A C 1
ATOM 710 O O . GLY A 1 90 ? -8.284 -7.606 10.205 1.00 85.69 90 GLY A O 1
ATOM 711 N N . LEU A 1 91 ? -6.138 -6.972 9.989 1.00 90.31 91 LEU A N 1
ATOM 712 C CA . LEU A 1 91 ? -6.328 -6.125 8.816 1.00 90.31 91 LEU A CA 1
ATOM 713 C C . LEU A 1 91 ? -6.402 -6.992 7.559 1.00 90.31 91 LEU A C 1
ATOM 715 O O . LEU A 1 91 ? -5.652 -7.960 7.435 1.00 90.31 91 LEU A O 1
ATOM 719 N N . HIS A 1 92 ? -7.266 -6.615 6.617 1.00 92.62 92 HIS A N 1
ATOM 720 C CA . HIS A 1 92 ? -7.208 -7.179 5.274 1.00 92.62 92 HIS A CA 1
ATOM 721 C C . HIS A 1 92 ? -5.926 -6.697 4.578 1.00 92.62 92 HIS A C 1
ATOM 723 O O . HIS A 1 92 ? -5.448 -5.592 4.847 1.00 92.62 92 HIS A O 1
ATOM 729 N N . ASP A 1 93 ? -5.379 -7.482 3.650 1.00 92.12 93 ASP A N 1
ATOM 730 C CA . ASP A 1 93 ? -4.125 -7.145 2.960 1.00 92.12 93 ASP A CA 1
ATOM 731 C C . ASP A 1 93 ? -4.194 -5.783 2.244 1.00 92.12 93 ASP A C 1
ATOM 733 O O . ASP A 1 93 ? -3.242 -4.995 2.281 1.00 92.12 93 ASP A O 1
ATOM 737 N N . TYR A 1 94 ? -5.352 -5.467 1.657 1.00 94.12 94 TYR A N 1
ATOM 738 C CA . TYR A 1 94 ? -5.638 -4.150 1.076 1.00 94.12 94 TYR A CA 1
ATOM 739 C C . TYR A 1 94 ? -5.526 -3.014 2.101 1.00 94.12 94 TYR A C 1
ATOM 741 O O . TYR A 1 94 ? -4.921 -1.981 1.830 1.00 94.12 94 TYR A O 1
ATOM 749 N N . GLU A 1 95 ? -6.076 -3.197 3.295 1.00 94.00 95 GLU A N 1
ATOM 750 C CA . GLU A 1 95 ? -6.109 -2.158 4.324 1.00 94.00 95 GLU A CA 1
ATOM 751 C C . GLU A 1 95 ? -4.750 -1.974 4.970 1.00 94.00 95 GLU A C 1
ATOM 753 O O . GLU A 1 95 ? -4.330 -0.848 5.206 1.00 94.00 95 GLU A O 1
ATOM 758 N N . LEU A 1 96 ? -4.037 -3.076 5.211 1.00 93.25 96 LEU A N 1
ATOM 759 C CA . LEU A 1 96 ? -2.666 -3.056 5.699 1.00 93.25 96 LEU A CA 1
ATOM 760 C C . LEU A 1 96 ? -1.779 -2.257 4.748 1.00 93.25 96 LEU A C 1
ATOM 762 O O . LEU A 1 96 ? -1.030 -1.376 5.179 1.00 93.25 96 LEU A O 1
ATOM 766 N N . THR A 1 97 ? -1.857 -2.568 3.453 1.00 93.38 97 THR A N 1
ATOM 767 C CA . THR A 1 97 ? -1.039 -1.890 2.446 1.00 93.38 97 THR A CA 1
ATOM 768 C C . THR A 1 97 ? -1.458 -0.441 2.245 1.00 93.38 97 THR A C 1
ATOM 770 O O . THR A 1 97 ? -0.589 0.429 2.189 1.00 93.38 97 THR A O 1
ATOM 773 N N . SER A 1 98 ? -2.759 -0.156 2.232 1.00 94.31 98 SER A N 1
ATOM 774 C CA . SER A 1 98 ? -3.287 1.208 2.154 1.00 94.31 98 SER A CA 1
ATOM 775 C C . SER A 1 98 ? -2.872 2.044 3.363 1.00 94.31 98 SER A C 1
ATOM 777 O O . SER A 1 98 ? -2.360 3.143 3.182 1.00 94.31 98 SER A O 1
ATOM 779 N N . LEU A 1 99 ? -2.968 1.513 4.585 1.00 92.88 99 LEU A N 1
ATOM 780 C CA . LEU A 1 99 ? -2.559 2.210 5.808 1.00 92.88 99 LEU A CA 1
ATOM 781 C C . LEU A 1 99 ? -1.062 2.543 5.791 1.00 92.88 99 LEU A C 1
ATOM 783 O O . LEU A 1 99 ? -0.655 3.660 6.110 1.00 92.88 99 LEU A O 1
ATOM 787 N N . ALA A 1 100 ? -0.232 1.584 5.383 1.00 92.44 100 ALA A N 1
ATOM 788 C CA . ALA A 1 100 ? 1.211 1.767 5.318 1.00 92.44 100 ALA A CA 1
ATOM 789 C C . ALA A 1 100 ? 1.655 2.718 4.189 1.00 92.44 100 ALA A C 1
ATOM 791 O O . ALA A 1 100 ? 2.662 3.410 4.353 1.00 92.44 100 ALA A O 1
ATOM 792 N N . ASN A 1 101 ? 0.923 2.765 3.069 1.00 93.25 101 ASN A N 1
ATOM 793 C CA . ASN A 1 101 ? 1.214 3.646 1.935 1.00 93.25 101 ASN A CA 1
ATOM 794 C C . ASN A 1 101 ? 0.682 5.077 2.143 1.00 93.25 101 ASN A C 1
ATOM 796 O O . ASN A 1 101 ? 1.384 6.028 1.808 1.00 93.25 101 ASN A O 1
ATOM 800 N N . LEU A 1 102 ? -0.541 5.228 2.666 1.00 92.69 102 LEU A N 1
ATOM 801 C CA . LEU A 1 102 ? -1.215 6.522 2.843 1.00 92.69 102 LEU A CA 1
ATOM 802 C C . LEU A 1 102 ? -0.784 7.240 4.122 1.00 92.69 102 LEU A C 1
ATOM 804 O O . LEU A 1 102 ? -0.721 8.463 4.133 1.00 92.69 102 LEU A O 1
ATOM 808 N N . GLN A 1 103 ? -0.436 6.483 5.166 1.00 89.88 103 GLN A N 1
ATOM 809 C CA . GLN A 1 103 ? 0.068 7.000 6.442 1.00 89.88 103 GLN A CA 1
ATOM 810 C C . GLN A 1 103 ? -0.838 8.060 7.102 1.00 89.88 103 GLN A C 1
ATOM 812 O O . GLN A 1 103 ? -0.351 9.153 7.397 1.00 89.88 103 GLN A O 1
ATOM 817 N N . PRO A 1 104 ? -2.122 7.749 7.358 1.00 91.75 104 PRO A N 1
ATOM 818 C CA . PRO A 1 104 ? -3.009 8.678 8.050 1.00 91.75 104 PRO A CA 1
ATOM 819 C C . PRO A 1 104 ? -2.490 8.995 9.460 1.00 91.75 104 PRO A C 1
ATOM 821 O O . PRO A 1 104 ? -1.940 8.128 10.150 1.00 91.75 104 PRO A O 1
ATOM 824 N N . GLU A 1 105 ? -2.670 10.239 9.893 1.00 87.12 105 GLU A N 1
ATOM 825 C CA . GLU A 1 105 ? -2.207 10.724 11.198 1.00 87.12 105 GLU A CA 1
ATOM 826 C C . GLU A 1 105 ? -3.273 10.561 12.287 1.00 87.12 105 GLU A C 1
ATOM 828 O O . GLU A 1 105 ? -2.943 10.411 13.469 1.00 87.12 105 GLU A O 1
ATOM 833 N N . THR A 1 106 ? -4.548 10.558 11.893 1.00 90.38 106 THR A N 1
ATOM 834 C CA . THR A 1 106 ? -5.687 10.416 12.804 1.00 90.38 106 THR A CA 1
ATOM 835 C C . THR A 1 106 ? -6.579 9.245 12.421 1.00 90.38 106 THR A C 1
ATOM 837 O O . THR A 1 106 ? -6.601 8.774 11.281 1.00 90.38 106 THR A O 1
ATOM 840 N N . THR A 1 107 ? -7.355 8.773 13.394 1.00 92.38 107 THR A N 1
ATOM 841 C CA . THR A 1 107 ? -8.316 7.694 13.159 1.00 92.38 107 THR A CA 1
ATOM 842 C C . THR A 1 107 ? -9.435 8.129 12.208 1.00 92.38 107 THR A C 1
ATOM 844 O O . THR A 1 107 ? -9.891 7.342 11.381 1.00 92.38 107 THR A O 1
ATOM 847 N N . GLU A 1 108 ? -9.860 9.387 12.290 1.00 93.06 108 GLU A N 1
ATOM 848 C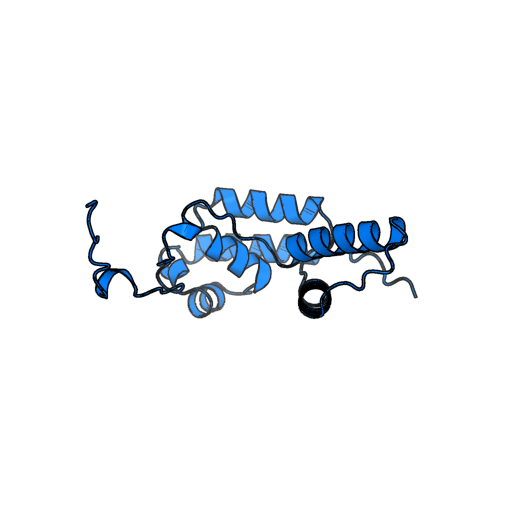 CA . GLU A 1 108 ? -10.859 9.983 11.404 1.00 93.06 108 GLU A CA 1
ATOM 849 C C . GLU A 1 108 ? -10.369 10.004 9.954 1.00 93.06 108 GLU A C 1
ATOM 851 O O . GLU A 1 108 ? -11.121 9.645 9.051 1.00 93.06 108 GLU A O 1
ATOM 856 N N . GLU A 1 109 ? -9.102 10.363 9.731 1.00 94.06 109 GLU A N 1
ATOM 857 C CA . GLU A 1 109 ? -8.488 10.328 8.404 1.00 94.06 109 GLU A CA 1
ATOM 858 C C . GLU A 1 109 ? -8.387 8.893 7.878 1.00 94.06 109 GLU A C 1
ATOM 860 O O . GLU A 1 109 ? -8.757 8.633 6.733 1.00 94.06 109 GLU A O 1
ATOM 865 N N . ALA A 1 110 ? -7.960 7.943 8.718 1.00 93.81 110 ALA A N 1
ATOM 866 C CA . ALA A 1 110 ? -7.878 6.534 8.339 1.00 93.81 110 ALA A CA 1
ATOM 867 C C . ALA A 1 110 ? -9.239 5.987 7.877 1.00 93.81 110 ALA A C 1
ATOM 869 O O . ALA A 1 110 ? -9.314 5.348 6.829 1.00 93.81 110 ALA A O 1
ATOM 870 N N . LYS A 1 111 ? -10.320 6.294 8.607 1.00 93.62 111 LYS A N 1
ATOM 871 C CA . LYS A 1 111 ? -11.689 5.890 8.240 1.00 93.62 111 LYS A CA 1
ATOM 872 C C . LYS A 1 111 ? -12.203 6.612 6.995 1.00 93.62 111 LYS A C 1
ATOM 874 O O . LYS A 1 111 ? -12.879 5.997 6.180 1.00 93.62 111 LYS A O 1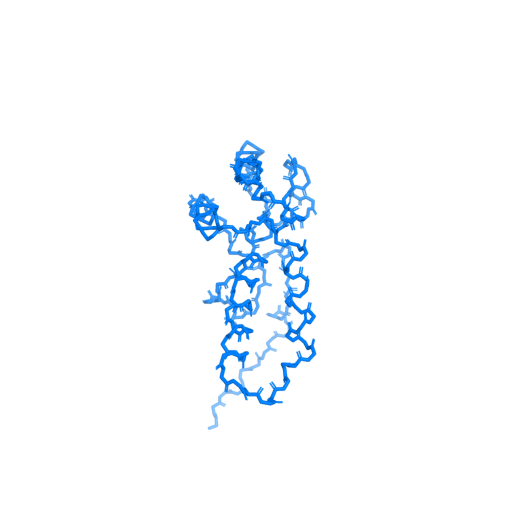
ATOM 879 N N . ALA A 1 112 ? -11.862 7.888 6.817 1.00 94.94 112 ALA A N 1
ATOM 880 C CA . ALA A 1 112 ? -12.258 8.648 5.633 1.00 94.94 112 ALA A CA 1
ATOM 881 C C . ALA A 1 112 ? -11.572 8.143 4.351 1.00 94.94 112 ALA A C 1
ATOM 883 O O . ALA A 1 112 ? -12.192 8.120 3.290 1.00 94.94 112 ALA A O 1
ATOM 884 N N . LEU A 1 113 ? -10.298 7.744 4.439 1.00 94.62 113 LEU A N 1
ATOM 885 C CA . LEU A 1 113 ? -9.523 7.240 3.302 1.00 94.62 113 LEU A CA 1
ATOM 886 C C . LEU A 1 113 ? -9.765 5.752 3.026 1.00 94.62 113 LEU A C 1
ATOM 888 O O . LEU A 1 113 ? -9.695 5.325 1.875 1.00 94.62 113 LEU A O 1
ATOM 892 N N . ILE A 1 114 ? -10.020 4.962 4.072 1.00 94.81 114 ILE A N 1
ATOM 893 C CA . ILE A 1 114 ? -10.209 3.510 3.999 1.00 94.81 114 ILE A CA 1
ATOM 894 C C . ILE A 1 114 ? -11.513 3.157 4.741 1.00 94.81 114 ILE A C 1
ATOM 896 O O . ILE A 1 114 ? -11.467 2.746 5.903 1.00 94.81 114 ILE A O 1
ATOM 900 N N . PRO A 1 115 ? -12.687 3.301 4.095 1.00 94.75 115 PRO A N 1
ATOM 901 C CA . PRO A 1 115 ? -13.984 3.140 4.766 1.00 94.75 115 PRO A CA 1
ATOM 902 C C . PRO A 1 115 ? -14.196 1.767 5.419 1.00 94.75 115 PRO A C 1
ATOM 904 O O . PRO A 1 115 ? -14.810 1.666 6.479 1.00 94.75 115 PRO A O 1
ATOM 907 N N . SER A 1 116 ? -13.596 0.705 4.875 1.00 93.62 116 SER A N 1
ATOM 908 C CA . SER A 1 116 ? -13.646 -0.644 5.457 1.00 93.62 116 SER A CA 1
ATOM 909 C C . SER A 1 116 ? -13.051 -0.740 6.874 1.00 93.62 116 SER A C 1
ATOM 911 O O . SER A 1 116 ? -13.333 -1.696 7.609 1.00 93.62 116 SER A O 1
ATOM 913 N N . MET A 1 117 ? -12.265 0.261 7.292 1.00 91.06 117 MET A N 1
ATOM 914 C CA . MET A 1 117 ? -11.714 0.372 8.643 1.00 91.06 117 MET A CA 1
ATOM 915 C C . MET A 1 117 ? -12.736 0.804 9.698 1.00 91.06 117 MET A C 1
ATOM 917 O O . MET A 1 117 ? -12.423 0.753 10.889 1.00 91.06 117 MET A O 1
ATOM 921 N N . GLU A 1 118 ? -13.961 1.186 9.324 1.00 90.75 118 GLU A N 1
ATOM 922 C CA . GLU A 1 118 ? -15.014 1.532 10.289 1.00 90.75 118 GLU A CA 1
ATOM 923 C C . GLU A 1 118 ? -15.289 0.427 11.317 1.00 90.75 118 GLU A C 1
ATOM 925 O O . GLU A 1 118 ? -15.687 0.731 12.444 1.00 90.75 118 GLU A O 1
ATOM 930 N N . ARG A 1 119 ? -14.992 -0.835 10.973 1.00 90.00 119 ARG A N 1
ATOM 931 C CA . ARG A 1 119 ? -15.130 -1.988 11.874 1.00 90.00 119 ARG A CA 1
ATOM 932 C C . ARG A 1 119 ? -14.192 -1.975 13.086 1.00 90.00 119 ARG A C 1
ATOM 934 O O . ARG A 1 119 ? -14.427 -2.736 14.021 1.00 90.00 119 ARG A O 1
ATOM 941 N N . PHE A 1 120 ? -13.136 -1.160 13.073 1.00 88.25 120 PHE A N 1
ATOM 942 C CA . PHE A 1 120 ? -12.202 -1.035 14.192 1.00 88.25 120 PHE A CA 1
ATOM 943 C C . PHE A 1 120 ? -12.585 0.118 15.124 1.00 88.25 120 PHE A C 1
ATOM 945 O O . PHE A 1 120 ? -13.062 1.187 14.704 1.00 88.25 120 PHE A O 1
ATOM 952 N N . SER A 1 121 ? -12.325 -0.080 16.417 1.00 90.31 121 SER A N 1
ATOM 953 C CA . SER A 1 121 ? -12.498 0.977 17.410 1.00 90.31 121 SER A CA 1
ATOM 954 C C . SER A 1 121 ? -11.487 2.112 17.204 1.00 90.31 121 SER A C 1
ATOM 956 O O . SER A 1 121 ? -10.430 1.943 16.590 1.00 90.31 121 SER A O 1
ATOM 958 N N . GLY A 1 122 ? -11.822 3.291 17.738 1.00 87.12 122 GLY A N 1
ATOM 959 C CA . GLY A 1 122 ? -10.949 4.464 17.675 1.00 87.12 122 GLY A CA 1
ATOM 960 C C . GLY A 1 122 ? -9.556 4.199 18.253 1.00 87.12 122 GLY A C 1
ATOM 961 O O . GLY A 1 122 ? -8.541 4.538 17.655 1.00 87.12 122 GLY A O 1
ATOM 962 N N . GLU A 1 123 ? -9.514 3.527 19.402 1.00 87.88 123 GLU A N 1
ATOM 963 C CA . GLU A 1 123 ? -8.275 3.216 20.117 1.00 87.88 123 GLU A CA 1
ATOM 964 C C . GLU A 1 123 ? -7.390 2.225 19.346 1.00 87.88 123 GLU A C 1
ATOM 966 O O . GLU A 1 123 ? -6.177 2.420 19.255 1.00 87.88 123 GLU A O 1
ATOM 971 N N . GLU A 1 124 ? -7.983 1.190 18.740 1.00 87.56 124 GLU A N 1
ATOM 972 C CA . GLU A 1 124 ? -7.245 0.202 17.944 1.00 87.56 124 GLU A CA 1
ATOM 973 C C . GLU A 1 124 ? -6.586 0.836 16.718 1.00 87.56 124 GLU A C 1
ATOM 975 O O . GLU A 1 124 ? -5.400 0.599 16.467 1.00 87.56 124 GLU A O 1
ATOM 980 N N . LEU A 1 125 ? -7.327 1.666 15.979 1.00 87.12 125 LEU A N 1
ATOM 981 C CA . LEU A 1 125 ? -6.798 2.361 14.805 1.00 87.12 125 LEU A CA 1
ATOM 982 C C . LEU A 1 125 ? -5.732 3.379 15.183 1.00 87.12 125 LEU A C 1
ATOM 984 O O . LEU 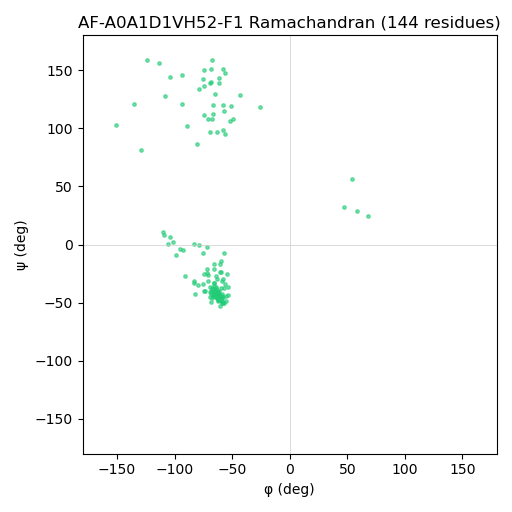A 1 125 ? -4.711 3.462 14.499 1.00 87.12 125 LEU A O 1
ATOM 988 N N . GLN A 1 126 ? -5.904 4.088 16.298 1.00 88.56 126 GLN A N 1
ATOM 989 C CA . GLN A 1 126 ? -4.899 5.031 16.774 1.00 88.56 126 GLN A CA 1
ATOM 990 C C . GLN A 1 126 ? -3.555 4.335 17.032 1.00 88.56 126 GLN A C 1
ATOM 992 O O . GLN A 1 126 ? -2.505 4.839 16.628 1.00 88.56 126 GLN A O 1
ATOM 997 N N . VAL A 1 127 ? -3.574 3.146 17.647 1.00 86.94 127 VAL A N 1
ATOM 998 C CA . VAL A 1 127 ? -2.363 2.337 17.870 1.00 86.94 127 VAL A CA 1
ATOM 999 C C . VAL A 1 127 ? -1.730 1.902 16.544 1.00 86.94 127 VAL A C 1
ATOM 1001 O O . VAL A 1 127 ? -0.505 1.939 16.405 1.00 86.94 127 VAL A O 1
ATOM 1004 N N . GLN A 1 128 ? -2.539 1.512 15.556 1.00 84.94 128 GLN A N 1
ATOM 1005 C CA . GLN A 1 128 ? -2.050 1.091 14.238 1.00 84.94 128 GLN A CA 1
ATOM 1006 C C . GLN A 1 128 ? -1.419 2.256 13.455 1.00 84.94 128 GLN A C 1
ATOM 1008 O O . GLN A 1 128 ? -0.305 2.116 12.944 1.00 84.94 128 GLN A O 1
ATOM 1013 N N . CYS A 1 129 ? -2.068 3.424 13.424 1.00 85.62 129 CYS A N 1
ATOM 1014 C CA . CYS A 1 129 ? -1.550 4.633 12.771 1.00 85.62 129 CYS A CA 1
ATOM 1015 C C . CYS A 1 129 ? -0.247 5.112 13.433 1.00 85.62 129 CYS A C 1
ATOM 1017 O O . CYS A 1 129 ? 0.741 5.432 12.758 1.00 85.62 129 CYS A O 1
ATOM 1019 N N . ALA A 1 130 ? -0.194 5.075 14.770 1.00 85.94 130 ALA A N 1
ATOM 1020 C CA . ALA A 1 130 ? 1.012 5.399 15.525 1.00 85.94 130 ALA A CA 1
ATOM 1021 C C . ALA A 1 130 ? 2.170 4.440 15.202 1.00 85.94 130 ALA A C 1
ATOM 1023 O O . ALA A 1 130 ? 3.307 4.886 15.036 1.00 85.94 130 ALA A O 1
ATOM 1024 N N . ALA A 1 131 ? 1.898 3.139 15.047 1.00 83.00 131 ALA A N 1
ATOM 1025 C CA . ALA A 1 131 ? 2.917 2.153 14.694 1.00 83.00 131 ALA A CA 1
ATOM 1026 C C . ALA A 1 131 ? 3.545 2.424 13.313 1.00 83.00 131 ALA A C 1
ATOM 1028 O O . ALA A 1 131 ? 4.769 2.345 13.164 1.00 83.00 131 ALA A O 1
ATOM 1029 N N . VAL A 1 132 ? 2.739 2.789 12.311 1.00 83.19 132 VAL A N 1
ATOM 1030 C CA . VAL A 1 132 ? 3.233 3.161 10.970 1.00 83.19 132 VAL A CA 1
ATOM 1031 C C . VAL A 1 132 ? 4.094 4.427 11.039 1.00 83.19 132 VAL A C 1
ATOM 1033 O O . VAL A 1 132 ? 5.208 4.458 10.507 1.00 83.19 132 VAL A O 1
ATOM 1036 N N . THR A 1 133 ? 3.626 5.442 11.767 1.00 80.06 133 THR A N 1
ATOM 1037 C CA . THR A 1 133 ? 4.331 6.724 11.940 1.00 80.06 133 THR A CA 1
ATOM 1038 C C . THR A 1 133 ? 5.659 6.570 12.686 1.00 80.06 133 THR A C 1
ATOM 1040 O O . THR A 1 133 ? 6.664 7.202 12.334 1.00 80.06 133 THR A O 1
ATOM 1043 N N . TRP A 1 134 ? 5.701 5.695 13.693 1.00 78.69 134 TRP A N 1
ATOM 1044 C CA . TRP A 1 134 ? 6.913 5.401 14.454 1.00 78.69 134 TRP A CA 1
ATOM 1045 C C . TRP A 1 134 ? 8.008 4.806 13.566 1.00 78.69 134 TRP A C 1
ATOM 1047 O O . TRP A 1 134 ? 9.136 5.306 13.540 1.00 78.69 134 TRP A O 1
ATOM 1057 N N . ASN A 1 135 ? 7.655 3.796 12.767 1.00 75.25 135 ASN A N 1
ATOM 1058 C CA . ASN A 1 135 ? 8.594 3.142 11.858 1.00 75.25 135 ASN A CA 1
ATOM 1059 C C . ASN A 1 135 ? 9.140 4.098 10.784 1.00 75.25 135 ASN A C 1
ATOM 1061 O O . ASN A 1 135 ? 10.290 3.941 10.378 1.00 75.25 135 ASN A O 1
ATOM 1065 N N . ARG A 1 136 ? 8.365 5.114 10.373 1.00 71.38 136 ARG A N 1
ATOM 1066 C CA . ARG A 1 136 ? 8.807 6.185 9.458 1.00 71.38 136 ARG A CA 1
ATOM 1067 C C . ARG A 1 136 ? 9.827 7.127 10.099 1.00 71.38 136 ARG A C 1
ATOM 1069 O O . ARG A 1 136 ? 10.794 7.528 9.460 1.00 71.38 136 ARG A O 1
ATOM 1076 N N . THR A 1 137 ? 9.574 7.545 11.337 1.00 63.50 137 THR A N 1
ATOM 1077 C CA . THR A 1 137 ? 10.351 8.611 11.994 1.00 63.50 137 THR A CA 1
ATOM 1078 C C . THR A 1 137 ? 11.674 8.091 12.543 1.00 63.50 137 THR A C 1
ATOM 1080 O O . THR A 1 137 ? 12.680 8.797 12.503 1.00 63.50 137 THR A O 1
ATOM 1083 N N . PHE A 1 138 ? 11.682 6.850 13.032 1.00 59.22 138 PHE A N 1
ATOM 1084 C CA . PHE A 1 138 ? 12.857 6.246 13.652 1.00 59.22 138 PHE A CA 1
ATOM 1085 C C . PHE A 1 138 ? 13.726 5.443 12.674 1.00 59.22 138 PHE A C 1
ATOM 1087 O O . PHE A 1 138 ? 14.817 5.011 13.043 1.00 59.22 138 PHE A O 1
ATOM 1094 N N . THR A 1 139 ? 13.315 5.273 11.409 1.00 53.75 139 THR A N 1
ATOM 1095 C CA . THR A 1 139 ? 14.278 4.828 10.399 1.00 53.75 139 THR A CA 1
ATOM 1096 C C . THR A 1 139 ? 15.304 5.940 10.210 1.00 53.75 139 THR A C 1
ATOM 1098 O O . THR A 1 139 ? 14.917 7.054 9.846 1.00 53.75 139 THR A O 1
ATOM 1101 N N . PRO A 1 140 ? 16.607 5.692 10.448 1.00 43.88 140 PRO A N 1
ATOM 1102 C CA . PRO A 1 140 ? 17.611 6.698 10.171 1.00 43.88 140 PRO A CA 1
ATOM 1103 C C . PRO A 1 140 ? 17.476 7.066 8.698 1.00 43.88 140 PRO A C 1
ATOM 1105 O O . PRO A 1 140 ? 17.677 6.223 7.822 1.00 43.88 140 PRO A O 1
ATOM 1108 N N . ARG A 1 141 ? 17.097 8.322 8.429 1.00 44.09 141 ARG A N 1
ATOM 1109 C CA . ARG A 1 141 ? 17.247 8.927 7.108 1.00 44.09 141 ARG A CA 1
ATOM 1110 C C . ARG A 1 141 ? 18.729 8.806 6.791 1.00 44.09 141 ARG A C 1
ATOM 1112 O O . ARG A 1 141 ? 19.530 9.606 7.273 1.00 44.09 141 ARG A O 1
ATOM 1119 N N . THR A 1 142 ? 19.109 7.760 6.062 1.00 44.06 142 THR A N 1
ATOM 1120 C CA . THR A 1 142 ? 20.440 7.661 5.488 1.00 44.06 142 THR A CA 1
ATOM 1121 C C . THR A 1 142 ? 20.652 8.966 4.749 1.00 44.06 142 THR A C 1
ATOM 1123 O O . THR A 1 142 ? 19.828 9.387 3.934 1.00 44.06 142 THR A O 1
ATOM 1126 N N . LYS A 1 143 ? 21.685 9.676 5.204 1.00 39.19 143 LYS A N 1
ATOM 1127 C CA . LYS A 1 143 ? 22.071 11.000 4.744 1.00 39.19 143 LYS A CA 1
ATOM 1128 C C . LYS A 1 143 ? 21.977 10.999 3.224 1.00 39.19 143 LYS A C 1
ATOM 1130 O O . LYS A 1 143 ? 22.529 10.104 2.589 1.00 39.19 143 LYS A O 1
ATOM 1135 N N . ASN A 1 144 ? 21.270 11.979 2.666 1.00 37.50 144 ASN A N 1
ATOM 1136 C CA . ASN A 1 144 ? 21.452 12.335 1.268 1.00 37.50 144 ASN A CA 1
ATOM 1137 C C . ASN A 1 144 ? 22.965 12.496 1.068 1.00 37.50 144 ASN A C 1
ATOM 1139 O O . ASN A 1 144 ? 23.552 13.416 1.639 1.00 37.50 144 ASN A O 1
ATOM 1143 N N . LEU A 1 145 ? 23.590 11.553 0.360 1.00 37.19 145 LEU A N 1
ATOM 1144 C CA . LEU A 1 145 ? 24.913 11.761 -0.201 1.00 37.19 145 LEU A CA 1
ATOM 1145 C C . LEU A 1 145 ? 24.728 12.795 -1.311 1.00 37.19 145 LEU A C 1
ATOM 1147 O O . LEU A 1 145 ? 24.252 12.470 -2.398 1.00 37.19 145 LEU A O 1
ATOM 1151 N N . LEU A 1 146 ? 25.004 14.048 -0.957 1.00 37.31 146 LEU A N 1
ATOM 1152 C CA . LEU A 1 146 ? 25.616 15.006 -1.868 1.00 37.31 146 LEU A CA 1
ATOM 1153 C C . LEU A 1 146 ? 27.128 14.775 -1.833 1.00 37.31 146 LEU A C 1
ATOM 1155 O O . LEU A 1 146 ? 27.634 14.481 -0.723 1.00 37.31 146 LEU A O 1
#

Organism: Ramazzottius varieornatus (NCBI:txid947166)

InterPro domains:
  IPR005574 RNA polymerase subunit Rpb4/RPC9 [PF03874] (30-126)
  IPR006590 RNA polymerase Rpb4/RPC9, core [SM00657] (23-139)
  IPR010997 HRDC-like superfamily [SSF47819] (7-126)
  IPR038324 Rpb4/RPC9 superfamily [G3DSA:1.20.1250.40] (13-139)
  IPR045222 DNA-directed RNA polymerase II subunit Rpb4-like [PTHR21297] (11-126)

Sequence (146 aa):
MSQLLDDDPADQVEDATELRFPKEFDTARALLNSEVFMLLENRKSQNEAADAEAELPAVFLKTHIYCQRFSAFKNADTIQSVRSTLSSKGLHDYELTSLANLQPETTEEAKALIPSMERFSGEELQVQCAAVTWNRTFTPRTKNLL

Foldseek 3Di:
DDDPPPPPVVLVPADQLQPNDPPVCPPPADDALQRLLVVLVVVVVVCVVVVPPDDDDPVSVVSNVVSVVQVLDNDPVLRVVLLVVQVVLPDDSSLSRCCLRVLDQAPVVSCVSRVNCPPDDRVSVNVNSVSSVVSSVPPPPPDPDD

Mean predicted aligned error: 8.6 Å

Solvent-accessible surface area (backbone atoms only — not comparable to full-atom values): 8816 Å² total; per-residue (Å²): 139,78,76,83,72,77,78,56,76,80,83,64,70,68,32,77,54,76,70,37,67,61,78,84,49,77,83,55,78,64,72,39,42,32,56,52,25,53,54,45,50,54,56,47,52,51,43,63,74,62,71,50,87,70,77,78,53,72,67,56,56,53,51,38,55,48,18,60,73,58,32,74,47,94,45,70,68,56,49,52,49,53,50,55,60,49,62,75,66,80,54,53,54,66,54,46,33,46,49,62,60,70,57,40,90,45,47,69,50,39,33,72,78,38,50,59,50,65,84,52,54,67,68,61,42,41,54,52,36,50,53,54,52,49,59,52,68,70,45,78,76,73,71,82,83,124

Radius of gyration: 18.89 Å; Cα contacts (8 Å, |Δi|>4): 114; chains: 1; bounding box: 50×44×45 Å

pLDDT: mean 83.14, std 15.67, range [37.19, 96.94]

Secondary structure (DSSP, 8-state):
--------GGGG--BGGGTB--GGGTTPPP--HHHHHHHHHHHHHHHHHTT---PPPHHHHHHHHHHHHH-S---HHHHHHHHHHHHTTT--HHHHHHHHHH--SSHHHHHHH-GGGGGS-HHHHHHHHHHHHHHHHHS-------